Protein AF-A0A846MWG8-F1 (afdb_monomer_lite)

Radius of gyration: 24.12 Å; chains: 1; bounding box: 57×39×75 Å

Sequence (141 aa):
MFKRVCLIGAALMVASPALAQNACGTPPVAPAITGAADLSGKSTDDAHNLVLAALKGVKGYQGSLSTYRECLVTQTNAAKAAQAAAKDDKEKKAATDQIATIQTAYDKTVDTETQVVTDYSNLHTAYCKMGDGLAGCAKPK

Structure (mmCIF, N/CA/C/O backbone):
data_AF-A0A846MWG8-F1
#
_entry.id   AF-A0A846MWG8-F1
#
loop_
_atom_site.group_PDB
_atom_site.id
_atom_site.type_symbol
_atom_site.label_atom_id
_atom_site.label_alt_id
_atom_site.label_comp_id
_atom_site.label_asym_id
_atom_site.label_entity_id
_atom_site.label_seq_id
_atom_site.pdbx_PDB_ins_code
_atom_site.Cartn_x
_atom_site.Cartn_y
_atom_site.Cartn_z
_atom_site.occupancy
_atom_site.B_iso_or_equiv
_atom_site.auth_seq_id
_atom_site.auth_comp_id
_atom_site.auth_asym_id
_atom_site.auth_atom_id
_atom_site.pdbx_PDB_model_num
ATOM 1 N N . MET A 1 1 ? 32.684 -27.310 -44.764 1.00 42.97 1 MET A N 1
ATOM 2 C CA . MET A 1 1 ? 32.427 -27.458 -43.316 1.00 42.97 1 MET A CA 1
ATOM 3 C C . MET A 1 1 ? 31.196 -26.643 -42.962 1.00 42.97 1 MET A C 1
ATOM 5 O O . MET A 1 1 ? 31.260 -25.426 -42.885 1.00 42.97 1 MET A O 1
ATOM 9 N N . PHE A 1 2 ? 30.052 -27.319 -42.867 1.00 39.22 2 PHE A N 1
ATOM 10 C CA . PHE A 1 2 ? 28.780 -26.742 -42.441 1.00 39.22 2 PHE A CA 1
ATOM 11 C C . PHE A 1 2 ? 28.666 -26.872 -40.922 1.00 39.22 2 PHE A C 1
ATOM 13 O O . PHE A 1 2 ? 28.712 -27.987 -40.410 1.00 39.22 2 PHE A O 1
ATOM 20 N N . LYS A 1 3 ? 28.408 -25.765 -40.224 1.00 30.53 3 LYS A N 1
ATOM 21 C CA . LYS A 1 3 ? 27.449 -25.768 -39.115 1.00 30.53 3 LYS A CA 1
ATOM 22 C C . LYS A 1 3 ? 26.957 -24.350 -38.860 1.00 30.53 3 LYS A C 1
ATOM 24 O O . LYS A 1 3 ? 27.576 -23.547 -38.175 1.00 30.53 3 LYS A O 1
ATOM 29 N N . ARG A 1 4 ? 25.811 -24.079 -39.482 1.00 44.91 4 ARG A N 1
ATOM 30 C CA . ARG A 1 4 ? 24.864 -23.036 -39.104 1.00 44.91 4 ARG A CA 1
ATOM 31 C C . ARG A 1 4 ? 24.543 -23.231 -37.622 1.00 44.91 4 ARG A C 1
ATOM 33 O O . ARG A 1 4 ? 23.887 -24.208 -37.274 1.00 44.91 4 ARG A O 1
ATOM 40 N N . VAL A 1 5 ? 25.011 -22.334 -36.764 1.00 42.75 5 VAL A N 1
ATOM 41 C CA . VAL A 1 5 ? 24.452 -22.198 -35.420 1.00 42.75 5 VAL A CA 1
ATOM 42 C C . VAL A 1 5 ? 23.392 -21.117 -35.525 1.00 42.75 5 VAL A C 1
ATOM 44 O O . VAL A 1 5 ? 23.681 -19.924 -35.520 1.00 42.75 5 VAL A O 1
ATOM 47 N N . CYS A 1 6 ? 22.154 -21.576 -35.702 1.00 40.72 6 CYS A N 1
ATOM 48 C CA . CYS A 1 6 ? 20.955 -20.828 -35.369 1.00 40.72 6 CYS A CA 1
ATOM 49 C C . CYS A 1 6 ? 21.046 -20.411 -33.897 1.00 40.72 6 CYS A C 1
ATOM 51 O O . CYS A 1 6 ? 20.606 -21.144 -33.017 1.00 40.72 6 CYS A O 1
ATOM 53 N N . LEU A 1 7 ? 21.597 -19.234 -33.619 1.00 38.03 7 LEU A N 1
ATOM 54 C CA . LEU A 1 7 ? 21.248 -18.512 -32.405 1.00 38.03 7 LEU A CA 1
ATOM 55 C C . LEU A 1 7 ? 19.961 -17.764 -32.713 1.00 38.03 7 LEU A C 1
ATOM 57 O O . LEU A 1 7 ? 19.951 -16.654 -33.233 1.00 38.03 7 LEU A O 1
ATOM 61 N N . ILE A 1 8 ? 18.890 -18.529 -32.501 1.00 44.38 8 ILE A N 1
ATOM 62 C CA . ILE A 1 8 ? 17.547 -18.123 -32.110 1.00 44.38 8 ILE A CA 1
ATOM 63 C C . ILE A 1 8 ? 17.539 -16.629 -31.801 1.00 44.38 8 ILE A C 1
ATOM 65 O O . ILE A 1 8 ? 17.979 -16.196 -30.735 1.00 44.38 8 ILE A O 1
ATOM 69 N N . GLY A 1 9 ? 17.059 -15.853 -32.772 1.00 36.53 9 GLY A N 1
ATOM 70 C CA . GLY A 1 9 ? 16.560 -14.521 -32.511 1.00 36.53 9 GLY A CA 1
ATOM 71 C C . GLY A 1 9 ? 15.460 -14.692 -31.482 1.00 36.53 9 GLY A C 1
ATOM 72 O O . GLY A 1 9 ? 14.343 -15.075 -31.823 1.00 36.53 9 GLY A O 1
ATOM 73 N N . ALA A 1 10 ? 15.816 -14.495 -30.214 1.00 44.00 10 ALA A N 1
ATOM 74 C CA . ALA A 1 10 ? 14.856 -14.237 -29.172 1.00 44.00 10 ALA A CA 1
ATOM 75 C C . ALA A 1 10 ? 14.112 -13.001 -29.654 1.00 44.00 10 ALA A C 1
ATOM 77 O O . ALA A 1 10 ? 14.637 -11.887 -29.622 1.00 44.00 10 ALA A O 1
ATOM 78 N N . ALA A 1 11 ? 12.934 -13.247 -30.220 1.00 35.38 11 ALA A N 1
ATOM 79 C CA . ALA A 1 11 ? 11.918 -12.250 -30.404 1.00 35.38 11 ALA A CA 1
ATOM 80 C C . ALA A 1 11 ? 11.783 -11.565 -29.046 1.00 35.38 11 ALA A C 1
ATOM 82 O O . ALA A 1 11 ? 11.193 -12.110 -28.113 1.00 35.38 11 ALA A O 1
ATOM 83 N N . LEU A 1 12 ? 12.414 -10.397 -28.931 1.00 38.66 12 LEU A N 1
ATOM 84 C CA . LEU A 1 12 ? 12.062 -9.379 -27.969 1.00 38.66 12 LEU A CA 1
ATOM 85 C C . LEU A 1 12 ? 10.613 -9.049 -28.304 1.00 38.66 12 LEU A C 1
ATOM 87 O O . LEU A 1 12 ? 10.315 -8.192 -29.132 1.00 38.66 12 LEU A O 1
ATOM 91 N N . MET A 1 13 ? 9.711 -9.838 -27.720 1.00 40.69 13 MET A N 1
ATOM 92 C CA . MET A 1 13 ? 8.350 -9.437 -27.444 1.00 40.69 13 MET A CA 1
ATOM 93 C C . MET A 1 13 ? 8.502 -8.053 -26.837 1.00 40.69 13 MET A C 1
ATOM 95 O O . MET A 1 13 ? 9.002 -7.918 -25.719 1.00 40.69 13 MET A O 1
ATOM 99 N N . VAL A 1 14 ? 8.183 -7.031 -27.626 1.00 45.88 14 VAL A N 1
ATOM 100 C CA . VAL A 1 14 ? 8.112 -5.651 -27.172 1.00 45.88 14 VAL A CA 1
ATOM 101 C C . VAL A 1 14 ? 6.965 -5.648 -26.178 1.00 45.88 14 VAL A C 1
ATOM 103 O O . VAL A 1 14 ? 5.793 -5.513 -26.530 1.00 45.88 14 VAL A O 1
ATOM 106 N N . ALA A 1 15 ? 7.324 -5.970 -24.942 1.00 41.09 15 ALA A N 1
ATOM 107 C CA . ALA A 1 15 ? 6.456 -6.056 -23.803 1.00 41.09 15 ALA A CA 1
ATOM 108 C C . ALA A 1 15 ? 5.833 -4.674 -23.648 1.00 41.09 15 ALA A C 1
ATOM 110 O O . ALA A 1 15 ? 6.478 -3.717 -23.230 1.00 41.09 15 ALA A O 1
ATOM 111 N N . SER A 1 16 ? 4.584 -4.558 -24.090 1.00 41.22 16 SER A N 1
ATOM 112 C CA . SER A 1 16 ? 3.807 -3.340 -23.930 1.00 41.22 16 SER A CA 1
ATOM 113 C C . SER A 1 16 ? 3.727 -2.995 -22.434 1.00 41.22 16 SER A C 1
ATOM 115 O O . SER A 1 16 ? 3.668 -3.909 -21.604 1.00 41.22 16 SER A O 1
ATOM 117 N N . PRO A 1 17 ? 3.670 -1.704 -22.061 1.00 45.75 17 PRO A N 1
ATOM 118 C CA . PRO A 1 17 ? 3.702 -1.251 -20.663 1.00 45.75 17 PRO A CA 1
ATOM 119 C C . PRO A 1 17 ? 2.542 -1.778 -19.791 1.00 45.75 17 PRO A C 1
ATOM 121 O O . PRO A 1 17 ? 2.575 -1.645 -18.571 1.00 45.75 17 PRO A O 1
ATOM 124 N N . ALA A 1 18 ? 1.555 -2.457 -20.386 1.00 42.94 18 ALA A N 1
ATOM 125 C CA . ALA A 1 18 ? 0.495 -3.187 -19.688 1.00 42.94 18 ALA A CA 1
ATOM 126 C C . ALA A 1 18 ? 0.977 -4.426 -18.895 1.00 42.94 18 ALA A C 1
ATOM 128 O O . ALA A 1 18 ? 0.220 -4.975 -18.097 1.00 42.94 18 ALA A O 1
ATOM 129 N N . LEU A 1 19 ? 2.216 -4.894 -19.084 1.00 49.16 19 LEU A N 1
ATOM 130 C CA . LEU A 1 19 ? 2.676 -6.152 -18.479 1.00 49.16 19 LEU A CA 1
ATOM 131 C C . LEU A 1 19 ? 3.106 -6.037 -17.011 1.00 49.16 19 LEU A C 1
ATOM 133 O O . LEU A 1 19 ? 3.146 -7.049 -16.317 1.00 49.16 19 LEU A O 1
ATOM 137 N N . ALA A 1 20 ? 3.391 -4.838 -16.497 1.00 47.03 20 ALA A N 1
ATOM 138 C CA . ALA A 1 20 ? 3.871 -4.708 -15.122 1.00 47.03 20 ALA A CA 1
ATOM 139 C C . ALA A 1 20 ? 2.760 -4.860 -14.068 1.00 47.03 20 ALA A C 1
ATOM 141 O O . ALA A 1 20 ? 2.963 -5.559 -13.079 1.00 47.03 20 ALA A O 1
ATOM 142 N N . GLN A 1 21 ? 1.582 -4.269 -14.302 1.00 49.53 21 GLN A N 1
ATOM 143 C CA . GLN A 1 21 ? 0.414 -4.463 -13.430 1.00 49.53 21 GLN A CA 1
ATOM 144 C C . GLN A 1 21 ? -0.174 -5.874 -13.580 1.00 49.53 21 GLN A C 1
ATOM 146 O O . GLN A 1 21 ? -0.546 -6.484 -12.586 1.00 49.53 21 GLN A O 1
ATOM 151 N N . ASN A 1 22 ? -0.167 -6.447 -14.790 1.00 56.19 22 ASN A N 1
ATOM 152 C CA . ASN A 1 22 ? -0.646 -7.817 -15.000 1.00 56.19 22 ASN A CA 1
ATOM 153 C C . ASN A 1 22 ? 0.237 -8.889 -14.340 1.00 56.19 22 ASN A C 1
ATOM 155 O O . ASN A 1 22 ? -0.267 -9.957 -14.008 1.00 56.19 22 ASN A O 1
ATOM 159 N N . ALA A 1 23 ? 1.531 -8.626 -14.135 1.00 70.19 23 ALA A N 1
ATOM 160 C CA . ALA A 1 23 ? 2.441 -9.595 -13.523 1.00 70.19 23 ALA A CA 1
ATOM 161 C C . ALA A 1 23 ? 2.282 -9.708 -11.997 1.00 70.19 23 ALA A C 1
ATOM 163 O O . ALA A 1 23 ? 2.486 -10.788 -11.450 1.00 70.19 23 ALA A O 1
ATOM 164 N N . CYS A 1 24 ? 1.910 -8.618 -11.318 1.00 83.06 24 CYS A N 1
ATOM 165 C CA . CYS A 1 24 ? 1.733 -8.595 -9.860 1.00 83.06 24 CYS A CA 1
ATOM 166 C C . CYS A 1 24 ? 0.292 -8.862 -9.405 1.00 83.06 24 CYS A C 1
ATOM 168 O O . CYS A 1 24 ? 0.028 -8.904 -8.205 1.00 83.06 24 CYS A O 1
ATOM 170 N N . GLY A 1 25 ? -0.630 -9.059 -10.351 1.00 81.56 25 GLY A N 1
ATOM 171 C CA . GLY A 1 25 ? -2.051 -9.221 -10.070 1.00 81.56 25 GLY A CA 1
ATOM 172 C C . GLY A 1 25 ? -2.722 -7.914 -9.648 1.00 81.56 25 GLY A C 1
ATOM 173 O O . GLY A 1 25 ? -2.206 -6.816 -9.850 1.00 81.56 25 GLY A O 1
ATOM 174 N N . THR A 1 26 ? -3.917 -8.030 -9.079 1.00 82.12 26 THR A N 1
ATOM 175 C CA . THR A 1 26 ? -4.667 -6.876 -8.580 1.00 82.12 26 THR A CA 1
ATOM 176 C C . THR A 1 26 ? -4.139 -6.433 -7.216 1.00 82.12 26 THR A C 1
ATOM 178 O O . THR A 1 26 ? -3.846 -7.298 -6.385 1.00 82.12 26 THR A O 1
ATOM 181 N N . PRO A 1 27 ? -4.081 -5.117 -6.933 1.00 83.25 27 PRO A N 1
ATOM 182 C CA . PRO A 1 27 ? -3.772 -4.645 -5.591 1.00 83.25 27 PRO A CA 1
ATOM 183 C C . PRO A 1 27 ? -4.780 -5.227 -4.586 1.00 83.25 27 PRO A C 1
ATOM 185 O O . PRO A 1 27 ? -5.963 -5.367 -4.920 1.00 83.25 27 PRO A O 1
ATOM 188 N N . PRO A 1 28 ? -4.341 -5.577 -3.365 1.00 87.44 28 PRO A N 1
ATOM 189 C CA . PRO A 1 28 ? -5.245 -6.078 -2.342 1.00 87.44 28 PRO A CA 1
ATOM 190 C C . PRO A 1 28 ? -6.295 -5.018 -1.995 1.00 87.44 28 PRO A C 1
ATOM 192 O O . PRO A 1 28 ? -6.031 -3.816 -2.029 1.00 87.44 28 PRO A O 1
ATOM 195 N N . VAL A 1 29 ? -7.500 -5.474 -1.664 1.00 88.69 29 VAL A N 1
ATOM 196 C CA . VAL A 1 29 ? -8.618 -4.590 -1.324 1.00 88.69 29 VAL A CA 1
ATOM 197 C C . VAL A 1 29 ? -8.448 -4.105 0.112 1.00 88.69 29 VAL A C 1
ATOM 199 O O . VAL A 1 29 ? -8.305 -4.911 1.033 1.00 88.69 29 VAL A O 1
ATOM 202 N N . ALA A 1 30 ? -8.468 -2.785 0.295 1.00 88.69 30 ALA A N 1
ATOM 203 C CA . ALA A 1 30 ? -8.436 -2.168 1.612 1.00 88.69 30 ALA A CA 1
ATOM 204 C C . ALA A 1 30 ? -9.660 -2.597 2.447 1.00 88.69 30 ALA A C 1
ATOM 206 O O . ALA A 1 30 ? -10.776 -2.646 1.921 1.00 88.69 30 ALA A O 1
ATOM 207 N N . PRO A 1 31 ? -9.485 -2.901 3.743 1.00 88.44 31 PRO A N 1
ATOM 208 C CA . PRO A 1 31 ? -10.599 -3.235 4.613 1.00 88.44 31 PRO A CA 1
ATOM 209 C C . PRO A 1 31 ? -11.456 -1.988 4.842 1.00 88.44 31 PRO A C 1
ATOM 211 O O . PRO A 1 31 ? -10.932 -0.890 5.028 1.00 88.44 31 PRO A O 1
ATOM 214 N N . ALA A 1 32 ? -12.775 -2.162 4.882 1.00 86.94 32 ALA A N 1
ATOM 215 C CA . ALA A 1 32 ? -13.667 -1.108 5.342 1.00 86.94 32 ALA A CA 1
ATOM 216 C C . ALA A 1 32 ? -13.505 -0.960 6.861 1.00 86.94 32 ALA A C 1
ATOM 218 O O . ALA A 1 32 ? -13.916 -1.837 7.624 1.00 86.94 32 ALA A O 1
ATOM 219 N N . ILE A 1 33 ? -12.870 0.127 7.293 1.00 87.1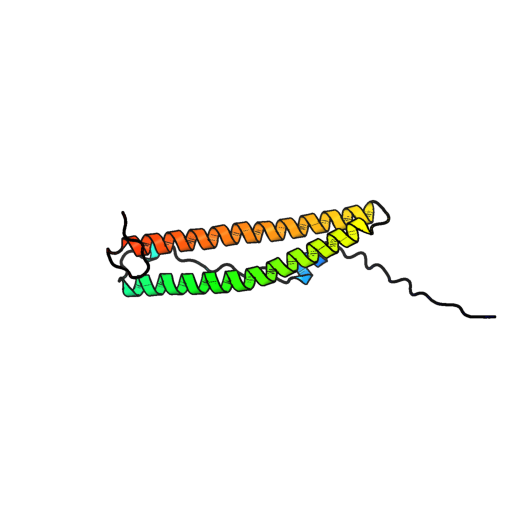9 33 ILE A N 1
ATOM 220 C CA . ILE A 1 33 ? -12.752 0.466 8.709 1.00 87.19 33 ILE A CA 1
ATOM 221 C C . ILE A 1 33 ? -13.969 1.307 9.087 1.00 87.19 33 ILE A C 1
ATOM 223 O O . ILE A 1 33 ? -14.183 2.385 8.539 1.00 87.19 33 ILE A O 1
ATOM 227 N N . THR A 1 34 ? -14.784 0.793 10.007 1.00 82.88 34 THR A N 1
ATOM 228 C CA . THR A 1 34 ? -15.888 1.553 10.606 1.00 82.88 34 THR A CA 1
ATOM 229 C C . THR A 1 34 ? -15.341 2.802 11.292 1.00 82.88 34 THR A C 1
ATOM 231 O O . THR A 1 34 ? -14.268 2.763 11.896 1.00 82.88 34 THR A O 1
ATOM 234 N N . GLY A 1 35 ? -16.061 3.913 11.199 1.00 78.62 35 GLY A N 1
ATOM 235 C CA . GLY A 1 35 ? -15.628 5.185 11.760 1.00 78.62 35 GLY A CA 1
ATOM 236 C C . GLY A 1 35 ? -15.881 5.279 13.264 1.00 78.62 35 GLY A C 1
ATOM 237 O O . GLY A 1 35 ? -16.588 4.474 13.863 1.00 78.62 35 GLY A O 1
ATOM 238 N N . ALA A 1 36 ? -15.364 6.338 13.890 1.00 77.94 36 ALA A N 1
ATOM 239 C CA . ALA A 1 36 ? -15.623 6.630 15.304 1.00 77.94 36 ALA A CA 1
ATOM 240 C C . ALA A 1 36 ? -17.126 6.776 15.630 1.00 77.94 36 ALA A C 1
ATOM 242 O O . ALA A 1 36 ? -17.546 6.484 16.748 1.00 77.94 36 ALA A O 1
ATOM 243 N N . ALA A 1 37 ? -17.938 7.202 14.656 1.00 82.31 37 ALA A N 1
ATOM 244 C CA . ALA A 1 37 ? -19.389 7.311 14.799 1.00 82.31 37 ALA A CA 1
ATOM 245 C C . ALA A 1 37 ? -20.059 5.954 15.068 1.00 82.31 37 ALA A C 1
ATOM 247 O O . ALA A 1 37 ? -21.043 5.900 15.804 1.00 82.31 37 ALA A O 1
ATOM 248 N N . ASP A 1 38 ? -19.491 4.863 14.546 1.00 84.25 38 ASP A N 1
ATOM 249 C CA . ASP A 1 38 ? -20.018 3.511 14.733 1.00 84.25 38 ASP A CA 1
ATOM 250 C C . ASP A 1 38 ? -19.860 3.012 16.174 1.00 84.25 38 ASP A C 1
ATOM 252 O O . ASP A 1 38 ? -20.484 2.024 16.543 1.00 84.25 38 ASP A O 1
ATOM 256 N N . LEU A 1 39 ? -19.064 3.688 17.010 1.00 84.38 39 LEU A N 1
ATOM 257 C CA . LEU A 1 39 ? -18.926 3.369 18.434 1.00 84.38 39 LEU A CA 1
ATOM 258 C C . LEU A 1 39 ? -20.005 4.027 19.308 1.00 84.38 39 LEU A C 1
ATOM 260 O O . LEU A 1 39 ? -20.183 3.642 20.463 1.00 84.38 39 LEU A O 1
ATOM 264 N N . SER A 1 40 ? -20.733 5.015 18.780 1.00 82.31 40 SER A N 1
ATOM 265 C CA . SER A 1 40 ? -21.739 5.753 19.544 1.00 82.31 40 SER A CA 1
ATOM 266 C C . SER A 1 40 ? -22.887 4.841 19.986 1.00 82.31 40 SER A C 1
ATOM 268 O O . SER A 1 40 ? -23.468 4.116 19.180 1.00 82.31 40 SER A O 1
ATOM 270 N N . GLY A 1 41 ? -23.217 4.869 21.279 1.00 80.69 41 GLY A N 1
ATOM 271 C CA . GLY A 1 41 ? -24.304 4.069 21.854 1.00 80.69 41 GLY A CA 1
ATOM 272 C C . GLY A 1 41 ? -24.021 2.566 21.970 1.00 80.69 41 GLY A C 1
ATOM 273 O O . GLY A 1 41 ? -24.919 1.821 22.359 1.00 80.69 41 GLY A O 1
ATOM 274 N N . LYS A 1 42 ? -22.802 2.106 21.655 1.00 85.69 42 LYS A N 1
ATOM 275 C CA . LYS A 1 42 ? -22.391 0.707 21.844 1.00 85.69 42 LYS A CA 1
ATOM 276 C C . LYS A 1 42 ? -21.851 0.456 23.247 1.00 85.69 42 LYS A C 1
ATOM 278 O O . LYS A 1 42 ? -21.296 1.351 23.882 1.00 85.69 42 LYS A O 1
ATOM 283 N N . SER A 1 43 ? -21.987 -0.789 23.705 1.00 87.44 43 SER A N 1
ATOM 284 C CA . SER A 1 43 ? -21.301 -1.249 24.909 1.00 87.44 43 SER A CA 1
ATOM 285 C C . SER A 1 43 ? -19.787 -1.307 24.681 1.00 87.44 43 SER A C 1
ATOM 287 O O . SER A 1 43 ? -19.309 -1.384 23.546 1.00 87.44 43 SER A O 1
ATOM 289 N N . THR A 1 44 ? -19.023 -1.300 25.769 1.00 83.81 44 THR A N 1
ATOM 290 C CA . THR A 1 44 ? -17.563 -1.433 25.731 1.00 83.81 44 THR A CA 1
ATOM 291 C C . THR A 1 44 ? -17.112 -2.723 25.038 1.00 83.81 44 THR A C 1
ATOM 293 O O . THR A 1 44 ? -16.168 -2.689 24.251 1.00 83.81 44 THR A O 1
ATOM 296 N N . ASP A 1 45 ? -17.809 -3.837 25.271 1.00 86.06 45 ASP A N 1
ATOM 297 C CA . ASP A 1 45 ? -17.489 -5.133 24.661 1.00 86.06 45 ASP A CA 1
ATOM 298 C C . ASP A 1 45 ? -17.782 -5.138 23.153 1.00 86.06 45 ASP A C 1
ATOM 300 O O . ASP A 1 45 ? -16.980 -5.629 22.355 1.00 86.06 45 ASP A O 1
ATOM 304 N N . ASP A 1 46 ? -18.892 -4.525 22.730 1.00 87.88 46 ASP A N 1
ATOM 305 C CA . ASP A 1 46 ? -19.217 -4.375 21.307 1.00 87.88 46 ASP A CA 1
ATOM 306 C C . ASP A 1 46 ? -18.202 -3.477 20.593 1.00 87.88 46 ASP A C 1
ATOM 308 O O . ASP A 1 46 ? -17.757 -3.782 19.483 1.00 87.88 46 ASP A O 1
ATOM 312 N N . ALA A 1 47 ? -17.804 -2.380 21.240 1.00 87.81 47 ALA A N 1
ATOM 313 C CA . ALA A 1 47 ? -16.785 -1.474 20.732 1.00 87.81 47 ALA A CA 1
ATOM 314 C C . ALA A 1 47 ? -15.413 -2.164 20.633 1.00 87.81 47 ALA A C 1
ATOM 316 O O . ALA A 1 47 ? -14.719 -2.016 19.625 1.00 87.81 47 ALA A O 1
ATOM 317 N N . HIS A 1 48 ? -15.052 -2.986 21.623 1.00 87.38 48 HIS A N 1
ATOM 318 C CA . HIS A 1 48 ? -13.832 -3.790 21.598 1.00 87.38 48 HIS A CA 1
ATOM 319 C C . HIS A 1 48 ? -13.820 -4.764 20.415 1.00 87.38 48 HIS A C 1
ATOM 321 O O . HIS A 1 48 ? -12.839 -4.836 19.673 1.00 87.38 48 HIS A O 1
ATOM 327 N N . ASN A 1 49 ? -14.924 -5.481 20.200 1.00 89.25 49 ASN A N 1
ATOM 328 C CA . ASN A 1 49 ? -15.050 -6.428 19.095 1.00 89.25 49 ASN A CA 1
ATOM 329 C C . ASN A 1 49 ? -14.936 -5.744 17.724 1.00 89.25 49 ASN A C 1
ATOM 331 O O . ASN A 1 49 ? -14.307 -6.299 16.820 1.00 89.25 49 ASN A O 1
ATOM 335 N N . LEU A 1 50 ? -15.470 -4.527 17.576 1.00 89.88 50 LEU A N 1
ATOM 336 C CA . LEU A 1 50 ? -15.322 -3.724 16.356 1.00 89.88 50 LEU A CA 1
ATOM 337 C C . LEU A 1 50 ? -13.869 -3.324 16.099 1.00 89.88 50 LEU A C 1
ATOM 339 O O . LEU A 1 50 ? -13.355 -3.536 15.001 1.00 89.88 50 LEU A O 1
ATOM 343 N N . VAL A 1 51 ? -13.181 -2.805 17.117 1.00 90.25 51 VAL A N 1
ATOM 344 C CA . VAL A 1 51 ? -11.761 -2.434 17.013 1.00 90.25 51 VAL A CA 1
ATOM 345 C C . VAL A 1 51 ? -10.895 -3.657 16.710 1.00 90.25 51 VAL A C 1
ATOM 347 O O . VAL A 1 51 ? -10.002 -3.592 15.864 1.00 90.25 51 VAL A O 1
ATOM 350 N N . LEU A 1 52 ? -11.167 -4.797 17.349 1.00 90.25 52 LEU A N 1
ATOM 351 C CA . LEU A 1 52 ? -10.435 -6.039 17.112 1.00 90.25 52 LEU A CA 1
ATOM 352 C C . LEU A 1 52 ? -10.659 -6.573 15.689 1.00 90.25 52 LEU A C 1
ATOM 354 O O . LEU A 1 52 ? -9.716 -7.060 15.059 1.00 90.25 52 LEU A O 1
ATOM 358 N N . ALA A 1 53 ? -11.885 -6.485 15.170 1.00 91.19 53 ALA A N 1
ATOM 359 C CA . ALA A 1 53 ? -12.193 -6.838 13.787 1.00 91.19 53 ALA A CA 1
ATOM 360 C C . ALA A 1 53 ? -11.454 -5.921 12.801 1.00 91.19 53 ALA A C 1
ATOM 362 O O . ALA A 1 53 ? -10.807 -6.419 11.876 1.00 91.19 53 ALA A O 1
ATOM 363 N N . ALA A 1 54 ? -11.464 -4.609 13.051 1.00 91.69 54 ALA A N 1
ATOM 364 C CA . ALA A 1 54 ? -10.711 -3.634 12.272 1.00 91.69 54 ALA A CA 1
ATOM 365 C C . ALA A 1 54 ? -9.205 -3.952 12.282 1.00 91.69 54 ALA A C 1
ATOM 367 O O . ALA A 1 54 ? -8.598 -4.052 11.219 1.00 91.69 54 ALA A O 1
ATOM 368 N N . LEU A 1 55 ? -8.612 -4.233 13.450 1.00 92.00 55 LEU A N 1
ATOM 369 C CA . LEU A 1 55 ? -7.199 -4.609 13.578 1.00 92.00 55 LEU A CA 1
ATOM 370 C C . LEU A 1 55 ? -6.849 -5.861 12.761 1.00 92.00 55 LEU A C 1
ATOM 372 O O . LEU A 1 55 ? -5.816 -5.897 12.089 1.00 92.00 55 LEU A O 1
ATOM 376 N N . LYS A 1 56 ? -7.695 -6.898 12.812 1.00 93.12 56 LYS A N 1
ATOM 377 C CA . LYS A 1 56 ? -7.509 -8.116 12.007 1.00 93.12 56 LYS A CA 1
ATOM 378 C C . LYS A 1 56 ? -7.548 -7.798 10.511 1.00 93.12 56 LYS A C 1
ATOM 380 O O . LYS A 1 56 ? -6.694 -8.288 9.775 1.00 93.12 56 LYS A O 1
ATOM 385 N N . GLY A 1 57 ? -8.488 -6.951 10.084 1.00 92.94 57 GLY A N 1
ATOM 386 C CA . GLY A 1 57 ? -8.599 -6.480 8.704 1.00 92.94 57 GLY A CA 1
ATOM 387 C C . GLY A 1 57 ? -7.353 -5.725 8.241 1.00 92.94 57 GLY A C 1
ATOM 388 O O . GLY A 1 57 ? -6.775 -6.080 7.215 1.00 92.94 57 GLY A O 1
ATOM 389 N N . VAL A 1 58 ? -6.888 -4.747 9.027 1.00 93.88 58 VAL A N 1
ATOM 390 C CA . VAL A 1 58 ? -5.662 -3.982 8.735 1.00 93.88 58 VAL A CA 1
ATOM 391 C C . VAL A 1 58 ? -4.458 -4.912 8.614 1.00 93.88 58 VAL A C 1
ATOM 393 O O . VAL A 1 58 ? -3.739 -4.839 7.623 1.00 93.88 58 VAL A O 1
ATOM 396 N N . LYS A 1 59 ? -4.257 -5.836 9.563 1.00 93.62 59 LYS A N 1
ATOM 397 C CA . LYS A 1 59 ? -3.133 -6.787 9.513 1.00 93.62 59 LYS A CA 1
ATOM 398 C C . LYS A 1 59 ? -3.181 -7.696 8.284 1.00 93.62 59 LYS A C 1
ATOM 400 O O . LYS A 1 59 ? -2.152 -7.906 7.646 1.00 93.62 59 LYS A O 1
ATOM 405 N N . GLY A 1 60 ? -4.357 -8.229 7.946 1.00 93.56 60 GLY A N 1
ATOM 406 C CA . GLY A 1 60 ? -4.531 -9.066 6.754 1.00 93.56 60 GLY A CA 1
ATOM 407 C C . GLY A 1 60 ? -4.237 -8.303 5.460 1.00 93.56 60 GLY A C 1
ATOM 408 O O . GLY A 1 60 ? -3.552 -8.814 4.568 1.00 93.56 60 GLY A O 1
ATOM 409 N N . TYR A 1 61 ? -4.691 -7.051 5.390 1.00 93.38 61 TYR A N 1
ATOM 410 C CA . TYR A 1 61 ? -4.396 -6.152 4.282 1.00 93.38 61 TYR A CA 1
ATOM 411 C C . TYR A 1 61 ? -2.904 -5.836 4.179 1.00 93.38 61 TYR A C 1
ATOM 413 O O . TYR A 1 61 ? -2.337 -6.029 3.111 1.00 93.38 61 TYR A O 1
ATOM 421 N N . GLN A 1 62 ? -2.242 -5.446 5.274 1.00 93.25 62 GLN A N 1
ATOM 422 C CA . GLN A 1 62 ? -0.804 -5.148 5.288 1.00 93.25 62 GLN A CA 1
ATOM 423 C C . GLN A 1 62 ? 0.052 -6.345 4.865 1.00 93.25 62 GLN A C 1
ATOM 425 O O . GLN A 1 62 ? 1.001 -6.178 4.101 1.00 93.25 62 GLN A O 1
ATOM 430 N N . GLY A 1 63 ? -0.308 -7.558 5.300 1.00 92.81 63 GLY A N 1
ATOM 431 C CA . GLY A 1 63 ? 0.367 -8.779 4.856 1.00 92.81 63 GLY A CA 1
ATOM 432 C C . GLY A 1 63 ? 0.275 -8.967 3.339 1.00 92.81 63 GLY A C 1
ATOM 433 O O . GLY A 1 63 ? 1.292 -9.140 2.671 1.00 92.81 63 GLY A O 1
ATOM 434 N N . SER A 1 64 ? -0.932 -8.844 2.782 1.00 92.06 64 SER A N 1
ATOM 435 C CA . SER A 1 64 ? -1.162 -8.959 1.333 1.00 92.06 64 SER A CA 1
ATOM 436 C C . SER A 1 64 ? -0.495 -7.821 0.545 1.00 92.06 64 SER A C 1
ATOM 438 O O . SER A 1 64 ? 0.017 -8.023 -0.557 1.00 92.06 64 SER A O 1
ATOM 440 N N . LEU A 1 65 ? -0.476 -6.617 1.121 1.00 93.69 65 LEU A N 1
ATOM 441 C CA . LEU A 1 65 ? 0.133 -5.426 0.540 1.00 93.69 65 LEU A CA 1
ATOM 442 C C . LEU A 1 65 ? 1.653 -5.551 0.452 1.00 93.69 65 LEU A C 1
ATOM 444 O O . LEU A 1 65 ? 2.223 -5.127 -0.550 1.00 93.69 65 LEU A O 1
ATOM 448 N N . SER 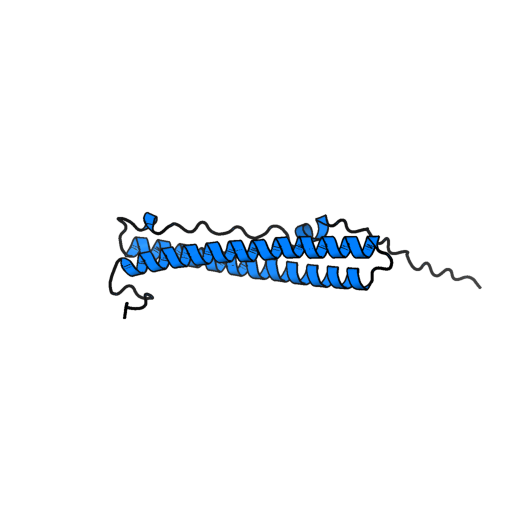A 1 66 ? 2.298 -6.158 1.455 1.00 92.75 66 SER A N 1
ATOM 449 C CA . SER A 1 66 ? 3.741 -6.427 1.437 1.00 92.75 66 SER A CA 1
ATOM 450 C C . SER A 1 66 ? 4.122 -7.280 0.233 1.00 92.75 66 SER A C 1
ATOM 452 O O . SER A 1 66 ? 4.959 -6.872 -0.568 1.00 92.75 66 SER A O 1
ATOM 454 N N . THR A 1 67 ? 3.438 -8.412 0.034 1.00 92.38 67 THR A N 1
ATOM 455 C CA . THR A 1 67 ? 3.694 -9.308 -1.104 1.00 92.38 67 THR A CA 1
ATOM 456 C C . THR A 1 67 ? 3.473 -8.607 -2.445 1.00 92.38 67 THR A C 1
ATOM 458 O O . THR A 1 67 ? 4.280 -8.740 -3.367 1.00 92.38 67 THR A O 1
ATOM 461 N N . TYR A 1 68 ? 2.408 -7.811 -2.561 1.00 92.31 68 TYR A N 1
ATOM 462 C CA . TYR A 1 68 ? 2.148 -7.034 -3.772 1.00 92.31 68 TYR A CA 1
ATOM 463 C C . TYR A 1 68 ? 3.255 -5.998 -4.040 1.00 92.31 68 TYR A C 1
ATOM 465 O O . TYR A 1 68 ? 3.763 -5.898 -5.159 1.00 92.31 68 TYR A O 1
ATOM 473 N N . ARG A 1 69 ? 3.692 -5.262 -3.011 1.00 93.94 69 ARG A N 1
ATOM 474 C CA . ARG A 1 69 ? 4.779 -4.276 -3.113 1.00 93.94 69 ARG A CA 1
ATOM 475 C C . ARG A 1 69 ? 6.122 -4.913 -3.460 1.00 93.94 69 ARG A C 1
ATOM 477 O O . ARG A 1 69 ? 6.843 -4.362 -4.286 1.00 93.94 69 ARG A O 1
ATOM 484 N N . GLU A 1 70 ? 6.445 -6.073 -2.896 1.00 93.88 70 GLU A N 1
ATOM 485 C CA . GLU A 1 70 ? 7.649 -6.841 -3.246 1.00 93.88 70 GLU A CA 1
ATOM 486 C C . GLU A 1 70 ? 7.670 -7.213 -4.735 1.00 93.88 70 GLU A C 1
ATOM 488 O O . GLU A 1 70 ? 8.701 -7.078 -5.406 1.00 93.88 70 GLU A O 1
ATOM 493 N N . CYS A 1 71 ? 6.517 -7.600 -5.288 1.00 92.94 71 CYS A N 1
ATOM 494 C 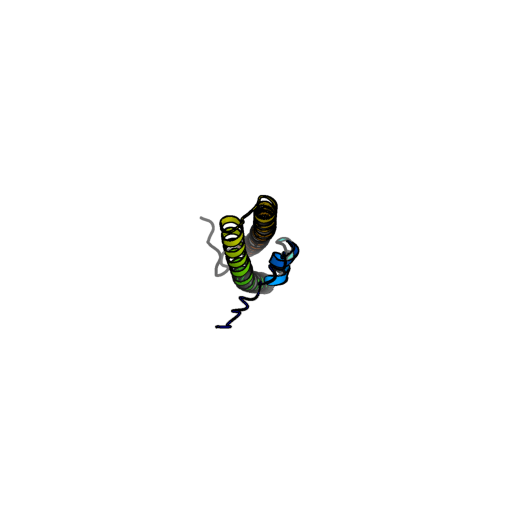CA . CYS A 1 71 ? 6.389 -7.816 -6.724 1.00 92.94 71 CYS A CA 1
ATOM 495 C C . CYS A 1 71 ? 6.624 -6.523 -7.523 1.00 92.94 71 CYS A C 1
ATOM 497 O O . CYS A 1 71 ? 7.417 -6.529 -8.467 1.00 92.94 71 CYS A O 1
ATOM 499 N N . LEU A 1 72 ? 6.015 -5.395 -7.132 1.00 92.88 72 LEU A N 1
ATOM 500 C CA . LEU A 1 72 ? 6.227 -4.109 -7.813 1.00 92.88 72 LEU A CA 1
ATOM 501 C C . LEU A 1 72 ? 7.702 -3.678 -7.795 1.00 92.88 72 LEU A C 1
ATOM 503 O O . LEU A 1 72 ? 8.223 -3.205 -8.808 1.00 92.88 72 LEU A O 1
ATOM 507 N N . VAL A 1 73 ? 8.408 -3.878 -6.680 1.00 93.50 73 VAL A N 1
ATOM 508 C CA . VAL A 1 73 ? 9.851 -3.604 -6.576 1.00 93.50 73 VAL A CA 1
ATOM 509 C C . VAL A 1 73 ? 10.644 -4.500 -7.530 1.00 93.50 73 VAL A C 1
ATOM 511 O O . VAL A 1 73 ? 11.518 -4.017 -8.254 1.00 93.50 73 VAL A O 1
ATOM 514 N N . THR A 1 74 ? 10.306 -5.787 -7.597 1.00 92.81 74 THR A N 1
ATOM 515 C CA . THR A 1 74 ? 10.940 -6.743 -8.517 1.00 92.81 74 THR A CA 1
ATOM 516 C C . THR A 1 74 ? 10.739 -6.326 -9.977 1.00 92.81 74 THR A C 1
ATOM 518 O O . THR A 1 74 ? 11.705 -6.248 -10.740 1.00 92.81 74 THR A O 1
ATOM 521 N N . GLN A 1 75 ? 9.513 -5.949 -10.351 1.00 90.88 75 GLN A N 1
ATOM 522 C CA . GLN A 1 75 ? 9.190 -5.448 -11.689 1.00 90.88 75 GLN A CA 1
ATOM 523 C C . GLN A 1 75 ? 9.900 -4.127 -12.003 1.00 90.88 75 GLN A C 1
ATOM 525 O O . GLN A 1 75 ? 10.353 -3.922 -13.129 1.00 90.88 75 GLN A O 1
ATOM 530 N N . THR A 1 76 ? 10.050 -3.245 -11.013 1.00 92.81 76 THR A N 1
ATOM 531 C CA . THR A 1 76 ? 10.805 -1.993 -11.162 1.00 92.81 76 THR A CA 1
ATOM 532 C C . THR A 1 76 ? 12.271 -2.276 -11.466 1.00 92.81 76 THR A C 1
ATOM 534 O O . THR A 1 76 ? 12.847 -1.658 -12.360 1.00 92.81 76 THR A O 1
ATOM 537 N N . ASN A 1 77 ? 12.883 -3.228 -10.760 1.00 92.69 77 ASN A N 1
ATOM 538 C CA . ASN A 1 77 ? 14.275 -3.611 -10.987 1.00 92.69 77 ASN A CA 1
ATOM 539 C C . ASN A 1 77 ? 14.471 -4.250 -12.367 1.00 92.69 77 ASN A C 1
ATOM 541 O O . ASN A 1 77 ? 15.428 -3.910 -13.062 1.00 92.69 77 ASN A O 1
ATOM 545 N N . ALA A 1 78 ? 13.538 -5.101 -12.805 1.00 88.88 78 ALA A N 1
ATOM 546 C CA . ALA A 1 78 ? 13.548 -5.661 -14.155 1.00 88.88 78 ALA A CA 1
ATOM 547 C C . ALA A 1 78 ? 13.427 -4.566 -15.232 1.00 88.88 78 ALA A C 1
ATOM 549 O O . ALA A 1 78 ? 14.188 -4.564 -16.199 1.00 88.88 78 ALA A O 1
ATOM 550 N N . ALA A 1 79 ? 12.533 -3.591 -15.040 1.00 89.62 79 ALA A N 1
ATOM 551 C CA . ALA A 1 79 ? 12.371 -2.467 -15.960 1.00 89.62 79 ALA A CA 1
ATOM 552 C C . ALA A 1 79 ? 13.612 -1.554 -15.991 1.00 89.62 79 ALA A C 1
ATOM 554 O O . ALA A 1 79 ? 14.026 -1.118 -17.063 1.00 89.62 79 ALA A O 1
ATOM 555 N N . LYS A 1 80 ? 14.273 -1.323 -14.848 1.00 91.88 80 LYS A N 1
ATOM 556 C CA . LYS A 1 80 ? 15.563 -0.608 -14.784 1.00 91.88 80 LYS A CA 1
ATOM 557 C C . LYS A 1 80 ? 16.676 -1.357 -15.518 1.00 91.88 80 LYS A C 1
ATOM 559 O O . LYS A 1 80 ? 17.446 -0.736 -16.245 1.00 91.88 80 LYS A O 1
ATOM 564 N N . ALA A 1 81 ? 16.746 -2.680 -15.374 1.00 92.19 81 ALA A N 1
ATOM 565 C CA . ALA A 1 81 ? 17.704 -3.498 -16.115 1.00 92.19 81 ALA A CA 1
ATOM 566 C C . ALA A 1 81 ? 17.446 -3.433 -17.631 1.00 92.19 81 ALA A C 1
ATOM 568 O O . ALA A 1 81 ? 18.387 -3.263 -18.405 1.00 92.19 81 ALA A O 1
ATOM 569 N N . ALA A 1 82 ? 16.178 -3.482 -18.055 1.00 87.88 82 ALA A N 1
ATOM 570 C CA . ALA A 1 82 ? 15.793 -3.306 -19.454 1.00 87.88 82 ALA A CA 1
ATOM 571 C C . ALA A 1 82 ? 16.151 -1.906 -19.982 1.00 87.88 82 ALA A C 1
ATOM 573 O O . ALA A 1 82 ? 16.691 -1.786 -21.076 1.00 87.88 82 ALA A O 1
ATOM 574 N N . GLN A 1 83 ? 15.928 -0.855 -19.186 1.00 90.88 83 GLN A N 1
ATOM 575 C CA . GLN A 1 83 ? 16.317 0.515 -19.529 1.00 90.88 83 GLN A CA 1
ATOM 576 C C . GLN A 1 83 ? 17.834 0.645 -19.733 1.00 90.88 83 GLN A C 1
ATOM 578 O O . GLN A 1 83 ? 18.268 1.329 -20.656 1.00 90.88 83 GLN A O 1
ATOM 583 N N . ALA A 1 84 ? 18.638 -0.005 -18.885 1.00 92.88 84 ALA A N 1
ATOM 584 C CA . ALA A 1 84 ? 20.097 0.004 -18.988 1.00 92.88 84 ALA A CA 1
ATOM 585 C C . ALA A 1 84 ? 20.619 -0.815 -20.183 1.00 92.88 84 ALA A C 1
ATOM 587 O O . ALA A 1 84 ? 21.666 -0.490 -20.736 1.00 92.88 84 ALA A O 1
ATOM 588 N N . ALA A 1 85 ? 19.897 -1.866 -20.578 1.00 92.62 85 ALA A N 1
ATOM 589 C CA . ALA A 1 85 ? 20.237 -2.724 -21.713 1.00 92.62 85 ALA A CA 1
ATOM 590 C C . ALA A 1 85 ? 19.695 -2.218 -23.066 1.00 92.62 85 ALA A C 1
ATOM 592 O O . ALA A 1 85 ? 20.029 -2.800 -24.102 1.00 92.62 85 ALA A O 1
ATOM 593 N N . ALA A 1 86 ? 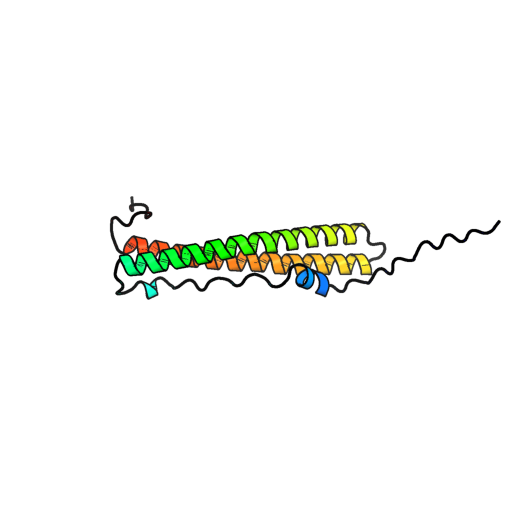18.861 -1.173 -23.059 1.00 94.06 86 ALA A N 1
ATOM 594 C CA . ALA A 1 86 ? 18.227 -0.611 -24.247 1.00 94.06 86 ALA A CA 1
ATOM 595 C C . ALA A 1 86 ? 19.264 -0.100 -25.257 1.00 94.06 86 ALA A C 1
ATOM 597 O O . ALA A 1 86 ? 20.212 0.603 -24.898 1.00 94.06 86 ALA A O 1
ATOM 598 N N . LYS A 1 87 ? 19.067 -0.440 -26.532 1.00 93.00 87 LYS A N 1
ATOM 599 C CA . LYS A 1 87 ? 19.988 -0.089 -27.627 1.00 93.00 87 LYS A CA 1
ATOM 600 C C . LYS A 1 87 ? 19.555 1.148 -28.401 1.00 93.00 87 LYS A C 1
ATOM 602 O O . LYS A 1 87 ? 20.356 1.709 -29.145 1.00 93.00 87 LYS A O 1
ATOM 607 N N . ASP A 1 88 ? 18.308 1.562 -28.224 1.00 93.69 88 ASP A N 1
ATOM 608 C CA . ASP A 1 88 ? 17.733 2.734 -28.863 1.00 93.69 88 ASP A CA 1
ATOM 609 C C . ASP A 1 88 ? 16.793 3.504 -27.921 1.00 93.69 88 ASP A C 1
ATOM 611 O O . ASP A 1 88 ? 16.376 3.028 -26.858 1.00 93.69 88 ASP A O 1
ATOM 615 N N . ASP A 1 89 ? 16.464 4.732 -28.322 1.00 92.56 89 ASP A N 1
ATOM 616 C CA . ASP A 1 89 ? 15.639 5.642 -27.526 1.00 92.56 89 ASP A CA 1
ATOM 617 C C . ASP A 1 89 ? 14.199 5.148 -27.348 1.00 92.56 89 ASP A C 1
ATOM 619 O O . ASP A 1 89 ? 13.551 5.487 -26.355 1.00 92.56 89 ASP A O 1
ATOM 623 N N . LYS A 1 90 ? 13.686 4.324 -28.270 1.00 92.50 90 LYS A N 1
ATOM 624 C CA . LYS A 1 90 ? 12.334 3.767 -28.171 1.00 92.50 90 LYS A CA 1
ATOM 625 C C . LYS A 1 90 ? 12.281 2.709 -27.073 1.00 92.50 90 LYS A C 1
ATOM 627 O O . LYS A 1 90 ? 11.372 2.755 -26.244 1.00 92.50 90 LYS A O 1
ATOM 632 N N . GLU A 1 91 ? 13.250 1.798 -27.029 1.00 87.62 91 GLU A N 1
ATOM 633 C CA . GLU A 1 91 ? 13.390 0.805 -25.957 1.00 87.62 91 GLU A CA 1
ATOM 634 C C . GLU A 1 91 ? 13.594 1.482 -24.597 1.00 87.62 91 GLU A C 1
ATOM 636 O O . GLU A 1 91 ? 12.916 1.157 -23.617 1.00 87.62 91 GLU A O 1
ATOM 641 N N . LYS A 1 92 ? 14.464 2.497 -24.547 1.00 89.00 92 LYS A N 1
ATOM 642 C CA . LYS A 1 92 ? 14.725 3.264 -23.325 1.00 89.00 92 LYS A CA 1
ATOM 643 C C . LYS A 1 92 ? 13.476 3.995 -22.837 1.00 89.00 92 LYS A C 1
ATOM 645 O O . LYS A 1 92 ? 13.186 3.991 -21.637 1.00 89.00 92 LYS A O 1
ATOM 650 N N . LYS A 1 93 ? 12.710 4.598 -23.751 1.00 90.75 93 LYS A N 1
ATOM 651 C CA . LYS A 1 93 ? 11.435 5.244 -23.427 1.00 90.75 93 LYS A CA 1
ATOM 652 C C . LYS A 1 93 ? 10.406 4.238 -22.913 1.00 90.75 93 LYS A C 1
ATOM 654 O O . LYS A 1 93 ? 9.804 4.500 -21.879 1.00 90.75 93 LYS A O 1
ATOM 659 N N . ALA A 1 94 ? 10.255 3.082 -23.561 1.00 88.50 94 ALA A N 1
ATOM 660 C CA . ALA A 1 94 ? 9.319 2.047 -23.120 1.00 88.50 94 ALA A CA 1
ATOM 661 C C . ALA A 1 94 ? 9.620 1.565 -21.689 1.00 88.50 94 ALA A C 1
ATOM 663 O O . ALA A 1 94 ? 8.716 1.497 -20.857 1.00 88.50 94 ALA A O 1
ATOM 664 N N . ALA A 1 95 ? 10.894 1.315 -21.372 1.00 88.50 95 ALA A N 1
ATOM 665 C CA . ALA A 1 95 ? 11.306 0.935 -20.023 1.00 88.50 95 ALA A CA 1
ATOM 666 C C . ALA A 1 95 ? 11.085 2.067 -18.998 1.00 88.50 95 ALA A C 1
ATOM 668 O O . ALA A 1 95 ? 10.659 1.814 -17.873 1.00 88.50 95 ALA A O 1
ATOM 669 N N . THR A 1 96 ? 11.311 3.325 -19.392 1.00 91.62 96 THR A N 1
ATOM 670 C CA . THR A 1 96 ? 11.045 4.503 -18.543 1.00 91.62 96 THR A CA 1
ATOM 671 C C . THR A 1 96 ? 9.555 4.650 -18.230 1.00 91.62 96 THR A C 1
ATOM 673 O O . THR A 1 96 ? 9.182 4.830 -17.071 1.00 91.62 96 THR A O 1
ATOM 676 N N . ASP A 1 97 ? 8.697 4.518 -19.243 1.00 91.12 97 ASP A N 1
ATOM 677 C CA . ASP A 1 97 ? 7.241 4.592 -19.093 1.00 91.12 97 ASP A CA 1
ATOM 678 C C . ASP A 1 97 ? 6.721 3.438 -18.208 1.00 91.12 97 ASP A C 1
ATOM 680 O O . ASP A 1 97 ? 5.818 3.624 -17.384 1.00 91.12 97 ASP A O 1
ATOM 684 N N . GLN A 1 98 ? 7.335 2.253 -18.310 1.00 89.31 98 GLN A N 1
ATOM 685 C CA . GLN A 1 98 ? 7.041 1.118 -17.435 1.00 89.31 98 GLN A CA 1
ATOM 686 C C . GLN A 1 98 ? 7.429 1.400 -15.975 1.00 89.31 98 GLN A C 1
ATOM 688 O O . GLN A 1 98 ? 6.623 1.145 -15.080 1.00 89.31 98 GLN A O 1
ATOM 693 N N . ILE A 1 99 ? 8.615 1.966 -15.718 1.00 91.31 99 ILE A N 1
ATOM 694 C CA . ILE A 1 99 ? 9.042 2.368 -14.365 1.00 91.31 99 ILE A CA 1
ATOM 695 C C . ILE A 1 99 ? 8.051 3.375 -13.769 1.00 91.31 99 ILE A C 1
ATOM 697 O O . ILE A 1 99 ? 7.604 3.188 -12.640 1.00 91.31 99 ILE A O 1
ATOM 701 N N . ALA A 1 100 ? 7.655 4.402 -14.527 1.00 92.69 100 ALA A N 1
ATOM 702 C CA . ALA A 1 100 ? 6.699 5.412 -14.066 1.00 92.69 100 ALA A CA 1
ATOM 703 C C . ALA A 1 100 ? 5.321 4.810 -13.729 1.00 92.69 100 ALA A C 1
ATOM 705 O O . ALA A 1 100 ? 4.701 5.168 -12.724 1.00 92.69 100 ALA A O 1
ATOM 706 N N . THR A 1 101 ? 4.860 3.851 -14.537 1.00 90.62 101 THR A N 1
ATOM 707 C CA . THR A 1 101 ? 3.599 3.130 -14.304 1.00 90.62 101 THR A CA 1
ATOM 708 C C . THR A 1 101 ? 3.650 2.309 -13.016 1.00 90.62 101 THR A C 1
ATOM 710 O O . THR A 1 101 ? 2.705 2.341 -12.223 1.00 90.62 101 THR A O 1
ATOM 713 N N . ILE A 1 102 ? 4.752 1.588 -12.783 1.00 90.00 102 ILE A N 1
ATOM 714 C CA . ILE A 1 102 ? 4.940 0.790 -11.564 1.00 90.00 102 ILE A CA 1
ATOM 715 C C . ILE A 1 102 ? 5.036 1.698 -10.338 1.00 90.00 102 ILE A C 1
ATOM 717 O O . ILE A 1 102 ? 4.385 1.419 -9.334 1.00 90.00 102 ILE A O 1
ATOM 721 N N . GLN A 1 103 ? 5.781 2.802 -10.435 1.00 92.50 103 GLN A N 1
ATOM 722 C CA . GLN A 1 103 ? 5.909 3.771 -9.350 1.00 92.50 103 GLN A CA 1
ATOM 723 C C . GLN A 1 103 ? 4.545 4.351 -8.966 1.00 92.50 103 GLN A C 1
ATOM 725 O O . GLN A 1 103 ? 4.178 4.319 -7.801 1.00 92.50 103 GLN A O 1
ATOM 730 N N . THR A 1 104 ? 3.733 4.750 -9.950 1.00 91.88 104 THR A N 1
ATOM 731 C CA . THR A 1 104 ? 2.367 5.242 -9.703 1.00 91.88 104 THR A CA 1
ATOM 732 C C . THR A 1 104 ? 1.499 4.192 -8.997 1.00 91.88 104 THR A C 1
ATOM 734 O O . THR A 1 104 ? 0.684 4.524 -8.138 1.00 91.88 104 THR A O 1
ATOM 737 N N . ALA A 1 105 ? 1.641 2.910 -9.353 1.00 90.06 105 ALA A N 1
ATOM 738 C CA . ALA A 1 105 ? 0.928 1.830 -8.674 1.00 90.06 105 ALA A CA 1
ATOM 739 C C . ALA A 1 105 ? 1.420 1.640 -7.232 1.00 90.06 105 ALA A C 1
ATOM 741 O O . ALA A 1 105 ? 0.603 1.424 -6.340 1.00 90.06 105 ALA A O 1
ATOM 742 N N . TYR A 1 106 ? 2.729 1.745 -7.002 1.00 93.06 106 TYR A N 1
ATOM 743 C CA . TYR A 1 106 ? 3.320 1.678 -5.671 1.00 93.06 106 TYR A CA 1
ATOM 744 C C . TYR A 1 106 ? 2.852 2.846 -4.797 1.00 93.06 106 TYR A C 1
ATOM 746 O O . TYR A 1 106 ? 2.371 2.615 -3.692 1.00 93.06 106 TYR A O 1
ATOM 754 N N . ASP A 1 107 ? 2.895 4.078 -5.294 1.00 93.25 107 ASP A N 1
ATOM 755 C CA . ASP A 1 107 ? 2.499 5.270 -4.536 1.00 93.25 107 ASP A CA 1
ATOM 756 C C . ASP A 1 107 ? 1.032 5.179 -4.087 1.00 93.25 107 ASP A C 1
ATOM 758 O O . ASP A 1 107 ? 0.730 5.353 -2.908 1.00 93.25 107 ASP A O 1
ATOM 762 N N . LYS A 1 108 ? 0.132 4.713 -4.965 1.00 91.50 108 LYS A N 1
ATOM 763 C CA . LYS A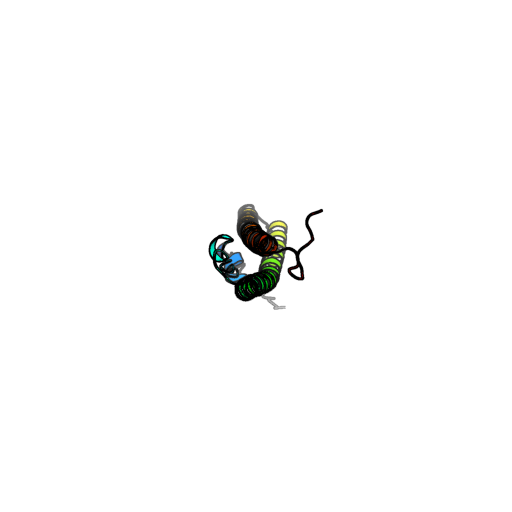 1 108 ? -1.268 4.430 -4.595 1.00 91.50 108 LYS A CA 1
ATOM 764 C C . LYS A 1 108 ? -1.400 3.443 -3.435 1.00 91.50 108 LYS A C 1
ATOM 766 O O . LYS A 1 108 ? -2.316 3.570 -2.621 1.00 91.50 108 LYS A O 1
ATOM 771 N N . THR A 1 109 ? -0.518 2.444 -3.347 1.00 92.88 109 THR A N 1
ATOM 772 C CA . THR A 1 109 ? -0.530 1.505 -2.214 1.00 92.88 109 THR A CA 1
ATOM 773 C C . THR A 1 109 ? -0.128 2.191 -0.914 1.00 92.88 109 THR A C 1
ATOM 775 O O . THR A 1 109 ? -0.627 1.810 0.141 1.00 92.88 109 THR A O 1
ATOM 778 N N . VAL A 1 110 ? 0.782 3.167 -0.965 1.00 93.69 110 VAL A N 1
ATOM 779 C CA . VAL A 1 110 ? 1.224 3.955 0.197 1.00 93.69 110 VAL A CA 1
ATOM 780 C C . VAL A 1 110 ? 0.106 4.878 0.662 1.00 93.69 110 VAL A C 1
ATOM 782 O O . VAL A 1 110 ? -0.222 4.876 1.848 1.00 93.69 110 VAL A O 1
ATOM 785 N N . ASP A 1 111 ? -0.542 5.580 -0.267 1.00 92.69 111 ASP A N 1
ATOM 786 C CA . ASP A 1 111 ? -1.680 6.452 0.036 1.00 92.69 111 ASP A CA 1
ATOM 787 C C . ASP A 1 111 ? -2.826 5.659 0.680 1.00 92.69 111 ASP A C 1
ATOM 789 O O . ASP A 1 111 ? -3.348 6.028 1.733 1.00 92.69 111 ASP A O 1
ATOM 793 N N . THR A 1 112 ? -3.168 4.509 0.091 1.00 92.38 112 THR A N 1
ATOM 794 C CA . THR A 1 112 ? -4.253 3.653 0.592 1.00 92.38 112 THR A CA 1
ATOM 795 C C . THR A 1 112 ? -3.927 3.073 1.968 1.00 92.38 112 THR A C 1
ATOM 797 O O . THR A 1 112 ? -4.787 3.051 2.845 1.00 92.38 112 THR A O 1
ATOM 800 N N . GLU A 1 113 ? -2.693 2.612 2.198 1.00 93.75 113 GLU A N 1
ATOM 801 C CA . GLU A 1 113 ? -2.286 2.138 3.526 1.00 93.75 113 GLU A CA 1
ATOM 802 C C . GLU A 1 113 ? -2.326 3.255 4.569 1.00 93.75 113 GLU A C 1
ATOM 804 O O . GLU A 1 113 ? -2.822 3.039 5.672 1.00 93.75 113 GLU A O 1
ATOM 809 N N . THR A 1 114 ? -1.859 4.452 4.213 1.00 94.44 114 THR A N 1
ATOM 810 C CA . THR A 1 114 ? -1.889 5.618 5.103 1.00 94.44 114 THR A CA 1
ATOM 811 C C . THR A 1 114 ? -3.317 5.941 5.529 1.00 94.44 114 THR A C 1
ATOM 813 O O . THR A 1 114 ? -3.560 6.184 6.713 1.00 94.44 114 THR A O 1
ATOM 816 N N . GLN A 1 115 ? -4.271 5.874 4.596 1.00 93.25 115 GLN A N 1
ATOM 817 C CA . GLN A 1 115 ? -5.687 6.059 4.897 1.00 93.25 115 GLN A CA 1
ATOM 818 C C . GLN A 1 115 ? -6.209 4.971 5.848 1.00 93.25 115 GLN A C 1
ATOM 820 O O . GLN A 1 115 ? -6.743 5.290 6.905 1.00 93.25 115 GLN A O 1
ATOM 825 N N . VAL A 1 116 ? -5.973 3.692 5.536 1.00 93.19 116 VAL A N 1
ATOM 826 C CA . VAL A 1 116 ? -6.423 2.550 6.358 1.00 93.19 116 VAL A CA 1
ATOM 827 C C . VAL A 1 116 ? -5.868 2.612 7.786 1.00 93.19 116 VAL A C 1
ATOM 829 O O . VAL A 1 116 ? -6.593 2.366 8.753 1.00 93.19 116 VAL A O 1
ATOM 832 N N . VAL A 1 117 ? -4.586 2.950 7.941 1.00 92.62 117 VAL A N 1
ATOM 833 C CA . VAL A 1 117 ? -3.938 3.077 9.255 1.00 92.62 117 VAL A CA 1
ATOM 834 C C . VAL A 1 117 ? -4.478 4.288 10.016 1.00 92.62 117 VAL A C 1
ATOM 836 O O . VAL A 1 117 ? -4.722 4.187 11.219 1.00 92.62 117 VAL A O 1
ATOM 839 N N . THR A 1 118 ? -4.707 5.410 9.331 1.00 93.06 118 THR A N 1
ATOM 840 C CA . THR A 1 118 ? -5.333 6.606 9.918 1.00 93.06 118 THR A CA 1
ATOM 841 C C . THR A 1 118 ? -6.742 6.303 10.422 1.00 93.06 118 THR A C 1
ATOM 843 O O . THR A 1 118 ? -7.064 6.626 11.565 1.00 93.06 118 THR A O 1
ATOM 846 N N . ASP A 1 119 ? -7.561 5.625 9.620 1.00 91.62 119 ASP A N 1
ATOM 847 C CA . ASP A 1 119 ? -8.933 5.267 9.983 1.00 91.62 119 ASP A CA 1
ATOM 848 C C . ASP A 1 119 ? -8.969 4.324 11.187 1.00 91.62 119 ASP A C 1
ATOM 850 O O . ASP A 1 119 ? -9.722 4.551 12.138 1.00 91.62 119 ASP A O 1
ATOM 854 N N . TYR A 1 120 ? -8.087 3.319 11.210 1.00 92.19 120 TYR A N 1
ATOM 855 C CA . TYR A 1 120 ? -7.935 2.446 12.372 1.00 92.19 120 TYR A CA 1
ATOM 856 C C . TYR A 1 120 ? -7.469 3.214 13.613 1.00 92.19 120 TYR A C 1
ATOM 858 O O . TYR A 1 120 ? -8.010 3.011 14.699 1.00 92.19 120 TYR A O 1
ATOM 866 N N . SER A 1 121 ? -6.497 4.117 13.469 1.00 90.81 121 SER A N 1
ATOM 867 C CA . SER A 1 121 ? -6.000 4.947 14.570 1.00 90.81 121 SER A CA 1
ATOM 868 C C . SER A 1 121 ? -7.107 5.827 15.157 1.00 90.81 121 SER A C 1
ATOM 870 O O . SER A 1 121 ? -7.254 5.915 16.379 1.00 90.81 121 SER A O 1
ATOM 872 N N . ASN A 1 122 ? -7.941 6.420 14.302 1.00 90.62 122 ASN A N 1
ATOM 873 C CA . ASN A 1 122 ? -9.086 7.230 14.710 1.00 90.62 122 ASN A CA 1
ATOM 874 C C . ASN A 1 122 ? -10.140 6.394 15.445 1.00 90.62 122 ASN A C 1
ATOM 876 O O . ASN A 1 122 ? -10.602 6.799 16.514 1.00 90.62 122 ASN A O 1
ATOM 880 N N . LEU A 1 123 ? -10.479 5.214 14.916 1.00 90.56 123 LEU A N 1
ATOM 881 C CA . LEU A 1 123 ? -11.397 4.272 15.558 1.00 90.56 123 LEU A CA 1
ATOM 882 C C . LEU A 1 123 ? -10.866 3.820 16.928 1.00 90.56 123 LEU A C 1
ATOM 884 O O . LEU A 1 123 ? -11.581 3.891 17.926 1.00 90.56 123 LEU A O 1
ATOM 888 N N . HIS A 1 124 ? -9.598 3.410 16.996 1.00 89.31 124 HIS A N 1
ATOM 889 C CA . HIS A 1 124 ? -8.950 2.975 18.232 1.00 89.31 124 HIS A CA 1
ATOM 890 C C . HIS A 1 124 ? -8.879 4.109 19.264 1.00 89.31 124 HIS A C 1
ATOM 892 O O . HIS A 1 124 ? -9.152 3.904 20.444 1.00 89.31 124 HIS A O 1
ATOM 898 N N . THR A 1 125 ? -8.576 5.332 18.826 1.00 88.31 125 THR A N 1
ATOM 899 C CA . THR A 1 125 ? -8.574 6.521 19.689 1.00 88.31 125 THR A CA 1
ATOM 900 C C . THR A 1 125 ? -9.967 6.815 20.241 1.00 88.31 125 THR A C 1
ATOM 902 O O . THR A 1 125 ? -10.099 7.145 21.418 1.00 88.31 125 THR A O 1
ATOM 905 N N . ALA A 1 126 ? -11.013 6.696 19.420 1.00 87.62 126 ALA A N 1
ATOM 906 C CA . ALA A 1 126 ? -12.389 6.877 19.869 1.00 87.62 126 ALA A CA 1
ATOM 907 C C . ALA A 1 126 ? -12.795 5.807 20.892 1.00 87.62 126 ALA A C 1
ATOM 909 O O . ALA A 1 126 ? -13.343 6.153 21.935 1.00 87.62 126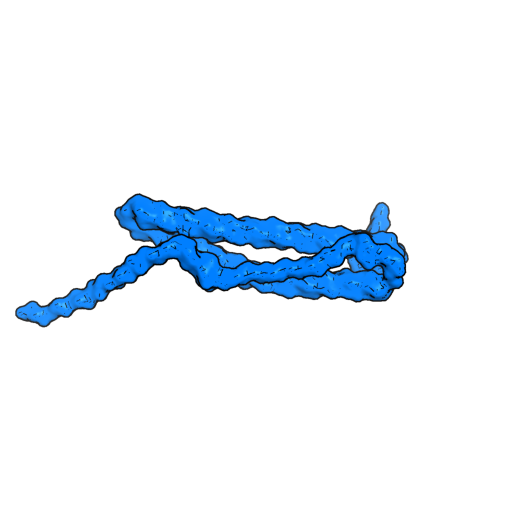 ALA A O 1
ATOM 910 N N . TYR A 1 127 ? -12.432 4.545 20.654 1.00 87.50 127 TYR A N 1
ATOM 911 C CA . TYR A 1 127 ? -12.619 3.460 21.618 1.00 87.50 127 TYR A CA 1
ATOM 912 C C . TYR A 1 127 ? -11.922 3.754 22.949 1.00 87.50 127 TYR A C 1
ATOM 914 O O . TYR A 1 127 ? -12.549 3.673 23.999 1.00 87.50 127 TYR A O 1
ATOM 922 N N . CYS A 1 128 ? -10.667 4.205 22.923 1.00 85.12 128 CYS A N 1
ATOM 923 C CA . CYS A 1 128 ? -9.936 4.552 24.141 1.00 85.12 128 CYS A CA 1
ATOM 924 C C . CYS A 1 128 ? -10.548 5.716 24.935 1.00 85.12 128 CYS A C 1
ATOM 926 O O . CYS A 1 128 ? -10.306 5.821 26.134 1.00 85.12 128 CYS A O 1
ATOM 928 N N . LYS A 1 129 ? -11.353 6.576 24.302 1.00 85.00 129 LYS A N 1
ATOM 929 C CA . LYS A 1 129 ? -12.096 7.649 24.983 1.00 85.00 129 LYS A CA 1
ATOM 930 C C . LYS A 1 129 ? -13.395 7.168 25.636 1.00 85.00 129 LYS A C 1
ATOM 932 O O . LYS A 1 129 ? -13.982 7.926 26.400 1.00 85.00 129 LYS A O 1
ATOM 937 N N . MET A 1 130 ? -13.852 5.943 25.355 1.00 80.19 130 MET A N 1
ATOM 938 C CA . MET A 1 130 ? -15.084 5.394 25.937 1.00 80.19 130 MET A CA 1
ATOM 939 C C . MET A 1 130 ? -14.933 5.002 27.416 1.00 80.19 130 MET A C 1
ATOM 941 O O . MET A 1 130 ? -15.944 4.844 28.094 1.00 80.19 130 MET A O 1
ATOM 945 N N . GLY A 1 131 ? -13.711 4.874 27.948 1.00 66.50 131 GLY A N 1
ATOM 946 C CA . GLY A 1 131 ? -13.515 4.658 29.382 1.00 66.50 131 GLY A CA 1
ATOM 947 C C . GLY A 1 131 ? -12.055 4.626 29.842 1.00 66.50 131 GLY A C 1
ATOM 948 O O . GLY A 1 131 ? -11.185 4.066 29.173 1.00 66.50 131 GLY A O 1
ATOM 949 N N . ASP A 1 132 ? -11.810 5.178 31.034 1.00 52.91 132 ASP A N 1
ATOM 950 C CA . ASP A 1 132 ? -10.539 5.090 31.760 1.00 52.91 132 ASP A CA 1
ATOM 951 C C . ASP A 1 132 ? -10.301 3.651 32.242 1.00 52.91 132 ASP A C 1
ATOM 953 O O . ASP A 1 132 ? -10.752 3.250 33.313 1.00 52.91 132 ASP A O 1
ATOM 957 N N . GLY A 1 133 ? -9.594 2.843 31.450 1.00 51.84 133 GLY A N 1
ATOM 958 C CA . GLY A 1 133 ? -9.215 1.482 31.856 1.00 51.84 133 GLY A CA 1
ATOM 959 C C . GLY A 1 133 ? -9.335 0.406 30.785 1.00 51.84 133 GLY A C 1
ATOM 960 O O . GLY A 1 133 ? -9.118 -0.766 31.089 1.00 51.84 133 GLY A O 1
ATOM 961 N N . LEU A 1 134 ? -9.642 0.771 29.539 1.00 61.53 134 LEU A N 1
ATOM 962 C CA . LEU A 1 134 ? -9.626 -0.186 28.438 1.00 61.53 134 LEU A CA 1
ATOM 963 C C . LEU A 1 134 ? -8.207 -0.724 28.220 1.00 61.53 134 LEU A C 1
ATOM 965 O O . LEU A 1 134 ? -7.275 0.023 27.912 1.00 61.53 134 LEU A O 1
ATOM 969 N N . ALA A 1 135 ? -8.035 -2.035 28.412 1.00 57.59 135 ALA A N 1
ATOM 970 C CA . ALA A 1 135 ? -6.757 -2.711 28.226 1.00 57.59 135 ALA A CA 1
ATOM 971 C C . ALA A 1 135 ? -6.224 -2.452 26.803 1.00 57.59 135 ALA A C 1
ATOM 973 O O . ALA A 1 135 ? -6.912 -2.724 25.821 1.00 57.59 135 ALA A O 1
ATOM 974 N N . GLY A 1 136 ? -5.008 -1.904 26.699 1.00 59.28 136 GLY A N 1
ATOM 975 C CA . GLY A 1 136 ? -4.382 -1.519 25.424 1.00 59.28 136 GLY A CA 1
ATOM 976 C C . GLY A 1 136 ? -4.446 -0.023 25.086 1.00 59.28 136 GLY A C 1
ATOM 977 O O . GLY A 1 136 ? -3.769 0.412 24.157 1.00 59.28 136 GLY A O 1
ATOM 978 N N . CYS A 1 137 ? -5.179 0.780 25.860 1.00 67.50 137 CYS A N 1
ATOM 979 C CA . CYS A 1 137 ? -5.201 2.234 25.722 1.00 67.50 137 CYS A CA 1
ATOM 980 C C . CYS A 1 137 ? -4.162 2.888 26.641 1.00 67.50 137 CYS A C 1
ATOM 982 O O . CYS A 1 137 ? -4.100 2.600 27.839 1.00 67.50 137 CYS A O 1
ATOM 984 N N . ALA A 1 138 ? -3.329 3.776 26.091 1.00 58.03 138 ALA A N 1
ATOM 985 C CA . ALA A 1 138 ? -2.450 4.603 26.910 1.00 58.03 138 ALA A CA 1
ATOM 986 C C . ALA A 1 138 ? -3.315 5.521 27.783 1.00 58.03 138 ALA A C 1
ATOM 988 O O . ALA A 1 138 ? -4.194 6.208 27.261 1.00 58.03 138 ALA A O 1
ATOM 989 N N . LYS A 1 139 ? -3.072 5.540 29.101 1.00 47.44 139 LYS A N 1
ATOM 990 C CA . LYS A 1 139 ? -3.720 6.525 29.974 1.00 47.44 139 LYS A CA 1
ATOM 991 C C . LYS A 1 139 ? -3.347 7.928 29.481 1.00 47.44 139 LYS A C 1
ATOM 993 O O . LYS A 1 139 ? -2.155 8.152 29.234 1.00 47.44 139 LYS A O 1
ATOM 998 N N . PRO A 1 140 ? -4.310 8.854 29.337 1.00 48.94 140 PRO A N 1
ATOM 999 C CA . PRO A 1 140 ? -3.966 10.253 29.135 1.00 48.94 140 PRO A CA 1
ATOM 1000 C C . PRO A 1 140 ? -3.054 10.690 30.294 1.00 48.94 140 PRO A C 1
ATOM 1002 O O . PRO A 1 140 ? -3.334 10.378 31.453 1.00 48.94 140 PRO A O 1
ATOM 1005 N N . LYS A 1 141 ? -1.909 11.297 29.959 1.00 45.09 141 LYS A N 1
ATOM 1006 C CA . LYS A 1 141 ? -1.017 11.928 30.939 1.00 45.09 141 LYS A CA 1
ATOM 1007 C C . LYS A 1 141 ? -1.610 13.240 31.422 1.00 45.09 141 LYS A C 1
ATOM 1009 O O . LYS A 1 141 ? -2.200 13.940 30.570 1.00 45.09 141 LYS A O 1
#

Organism: NCBI:txid189966

Foldseek 3Di:
DDDDDPPDPPPPPVPFLVVLDVVLDDQDDQDDQDALVVCPPDDLVVLVVSLVVLVVRLVVNVVSNVSSVVSLVVQLVVLVVQLVVDPDPVSVVRSVVSNVVSVVVNVVSVVSNVVSVVRSVRSVVSSLVVDDPPPPRDHDD

pLDDT: mean 79.71, std 18.88, range [30.53, 94.44]

Secondary structure (DSSP, 8-state):
----------------TTHHHHHH-SPPPPP-PPPGGGGTT--HHHHHHHHHHHHHHHHHHHHHHHHHHHHHHHHHHHHHHHHHH-SSHHHHHHHHHHHHHHHHHHHHHHHHHHHHHHHHHHHHHHHHTT-TT-TTPPPP-